Protein AF-A0AAX2CBF5-F1 (afdb_monomer_lite)

Radius of gyration: 17.09 Å; chains: 1; bounding box: 37×24×48 Å

Foldseek 3Di:
DVLVVVLVVLLVVLVVCLVCVVPDDDDPPDDPVCVVVSNVVSSLVSVLVNQLSVLLSVLVVQQVVCVVVVPPDRCPPVSVVVSVVSSVVSVVPD

pLDDT: mean 91.29, std 7.48, range [54.22, 97.19]

Structure (mmCIF, N/CA/C/O backbone):
data_AF-A0AAX2CBF5-F1
#
_entry.id   AF-A0AAX2CBF5-F1
#
loop_
_atom_site.group_PDB
_atom_site.id
_atom_site.type_symbol
_atom_site.label_atom_id
_atom_site.label_alt_id
_atom_site.label_comp_id
_atom_site.label_asym_id
_atom_site.label_entity_id
_atom_site.label_seq_id
_atom_site.pdbx_PDB_ins_code
_atom_site.Cartn_x
_atom_site.Cartn_y
_atom_site.Cartn_z
_atom_site.occupancy
_atom_site.B_iso_or_equiv
_atom_site.auth_seq_id
_atom_site.auth_comp_id
_atom_site.auth_asym_id
_atom_site.auth_atom_id
_atom_site.pdbx_PDB_model_num
ATOM 1 N N . MET A 1 1 ? -2.490 -6.743 -21.302 1.00 71.69 1 MET A N 1
ATOM 2 C CA . MET A 1 1 ? -2.209 -5.793 -20.202 1.00 71.69 1 MET A CA 1
ATOM 3 C C . MET A 1 1 ? -2.538 -6.433 -18.859 1.00 71.69 1 MET A C 1
ATOM 5 O O . MET A 1 1 ? -3.595 -6.183 -18.299 1.00 71.69 1 MET A O 1
ATOM 9 N N . ILE A 1 2 ? -1.657 -7.302 -18.362 1.00 89.75 2 ILE A N 1
ATOM 10 C CA . ILE A 1 2 ? -1.936 -8.081 -17.144 1.00 89.75 2 ILE A CA 1
ATOM 11 C C . ILE A 1 2 ? -1.793 -7.201 -15.893 1.00 89.75 2 ILE A C 1
ATOM 13 O O . ILE A 1 2 ? -2.675 -7.199 -15.041 1.00 89.75 2 ILE A O 1
ATOM 17 N N . LEU A 1 3 ? -0.733 -6.387 -15.826 1.00 89.31 3 LEU A N 1
ATOM 18 C CA . LEU A 1 3 ? -0.437 -5.554 -14.658 1.00 89.31 3 LEU A CA 1
ATOM 19 C C . LEU A 1 3 ? -1.534 -4.509 -14.342 1.00 89.31 3 LEU A C 1
ATOM 21 O O . LEU A 1 3 ? -1.978 -4.481 -13.194 1.00 89.31 3 LEU A O 1
ATOM 25 N N . PRO A 1 4 ? -2.067 -3.727 -15.310 1.00 90.81 4 PRO A N 1
ATOM 26 C CA . PRO A 1 4 ? -3.204 -2.840 -15.043 1.00 90.81 4 PRO A CA 1
ATOM 27 C C . PRO A 1 4 ? -4.466 -3.586 -14.600 1.00 90.81 4 PRO A C 1
ATOM 29 O O . PRO A 1 4 ? -5.196 -3.091 -13.746 1.00 90.81 4 PRO A O 1
ATOM 32 N N . GLY A 1 5 ? -4.709 -4.784 -15.146 1.00 94.88 5 GLY A N 1
ATOM 33 C CA . GLY A 1 5 ? -5.847 -5.623 -14.764 1.00 94.88 5 GLY A CA 1
ATOM 34 C C . GLY A 1 5 ? -5.757 -6.097 -13.313 1.00 94.88 5 GLY A C 1
ATOM 35 O O . GLY A 1 5 ? -6.717 -5.949 -12.559 1.00 94.88 5 GLY A O 1
ATOM 36 N N . ILE A 1 6 ? -4.585 -6.588 -12.894 1.00 94.56 6 ILE A N 1
ATOM 37 C CA . ILE A 1 6 ? -4.315 -6.960 -11.495 1.00 94.56 6 ILE A CA 1
ATOM 38 C C . ILE A 1 6 ? -4.456 -5.740 -10.580 1.00 94.56 6 ILE A C 1
ATOM 40 O O . ILE A 1 6 ? -5.056 -5.844 -9.509 1.00 94.56 6 ILE A O 1
ATOM 44 N N . GLY A 1 7 ? -3.949 -4.581 -11.009 1.00 93.69 7 GLY A N 1
ATOM 45 C CA . GLY A 1 7 ? -4.101 -3.322 -10.286 1.00 93.69 7 GLY A CA 1
ATOM 46 C C . GLY A 1 7 ? -5.572 -2.982 -10.058 1.00 93.69 7 GLY A C 1
ATOM 47 O O . GLY A 1 7 ? -5.998 -2.861 -8.914 1.00 93.69 7 GLY A O 1
ATOM 48 N N . ALA A 1 8 ? -6.373 -2.917 -11.122 1.00 94.31 8 ALA A N 1
ATOM 49 C CA . ALA A 1 8 ? -7.805 -2.629 -11.039 1.00 94.31 8 ALA A CA 1
ATOM 50 C C . ALA A 1 8 ? -8.556 -3.631 -10.147 1.00 94.31 8 ALA A C 1
AT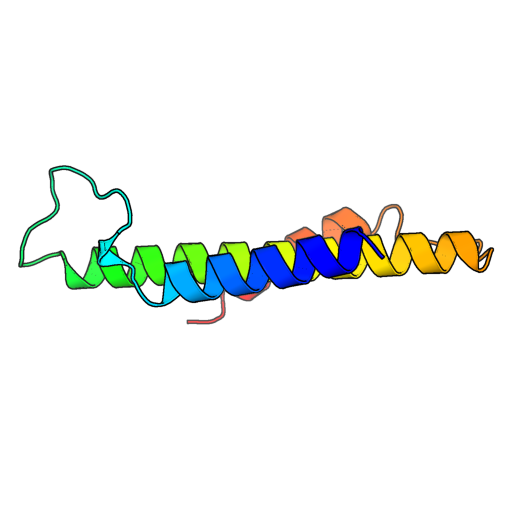OM 52 O O . ALA A 1 8 ? -9.325 -3.222 -9.277 1.00 94.31 8 ALA A O 1
ATOM 53 N N . PHE A 1 9 ? -8.290 -4.930 -10.307 1.00 95.88 9 PHE A N 1
ATOM 54 C CA . PHE A 1 9 ? -8.872 -5.971 -9.460 1.00 95.88 9 PHE A CA 1
ATOM 55 C C . PHE A 1 9 ?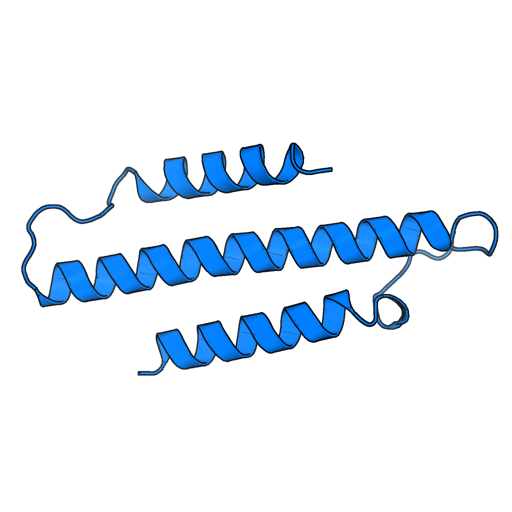 -8.531 -5.762 -7.979 1.00 95.88 9 PHE A C 1
ATOM 57 O O . PHE A 1 9 ? -9.421 -5.771 -7.130 1.00 95.88 9 PHE A O 1
ATOM 64 N N . THR A 1 10 ? -7.258 -5.507 -7.671 1.00 95.81 10 THR A N 1
ATOM 65 C CA . THR A 1 10 ? -6.788 -5.263 -6.299 1.00 95.81 10 THR A CA 1
ATOM 66 C C . THR A 1 10 ? -7.495 -4.058 -5.677 1.00 95.81 10 THR A C 1
ATOM 68 O O . THR A 1 10 ? -7.897 -4.109 -4.516 1.00 95.81 10 THR A O 1
ATOM 71 N N . LEU A 1 11 ? -7.707 -2.987 -6.450 1.00 95.50 11 LEU A N 1
ATOM 72 C CA . LEU A 1 11 ? -8.423 -1.798 -5.982 1.00 95.50 11 LEU A CA 1
ATOM 73 C C . LEU A 1 11 ? -9.883 -2.081 -5.669 1.00 95.50 11 LEU A C 1
ATOM 75 O O . LEU A 1 11 ? -10.365 -1.660 -4.621 1.00 95.50 11 LEU A O 1
ATOM 79 N N . LEU A 1 12 ? -10.578 -2.799 -6.552 1.00 96.81 12 LEU A N 1
ATOM 80 C CA . LEU A 1 12 ? -11.976 -3.171 -6.342 1.00 96.81 12 LEU A CA 1
ATOM 81 C C . LEU A 1 12 ? -12.130 -4.085 -5.124 1.00 96.81 12 LEU A C 1
ATOM 83 O O . LEU A 1 12 ? -13.025 -3.872 -4.303 1.00 96.81 12 LEU A O 1
ATOM 87 N N . LEU A 1 13 ? -11.225 -5.053 -4.963 1.00 96.50 13 LEU A N 1
ATOM 88 C CA . LEU A 1 13 ? -11.196 -5.938 -3.804 1.00 96.50 13 LEU A CA 1
ATOM 89 C C . LEU A 1 13 ? -11.003 -5.143 -2.507 1.00 96.50 13 LEU A C 1
ATOM 91 O O . LEU A 1 13 ? -11.802 -5.268 -1.582 1.00 96.50 13 LEU A O 1
ATOM 95 N N . MET A 1 14 ? -9.988 -4.277 -2.445 1.00 96.25 14 MET A N 1
ATOM 96 C CA . MET A 1 14 ? -9.717 -3.466 -1.253 1.00 96.25 14 MET A CA 1
ATOM 97 C C . MET A 1 14 ? -10.833 -2.461 -0.963 1.00 96.25 14 MET A C 1
ATOM 99 O O . MET A 1 14 ? -11.184 -2.265 0.195 1.00 96.25 14 MET A O 1
ATOM 103 N N . GLN A 1 15 ? -11.434 -1.860 -1.992 1.00 96.44 15 GLN A N 1
ATOM 104 C CA . GLN A 1 15 ? -12.593 -0.979 -1.837 1.00 96.44 15 GLN A CA 1
ATOM 105 C C . GLN A 1 15 ? -13.792 -1.725 -1.239 1.00 96.44 15 GLN A C 1
ATOM 107 O O . GLN A 1 15 ? -14.519 -1.169 -0.415 1.00 96.44 15 GLN A O 1
ATOM 112 N N . THR A 1 16 ? -13.989 -2.980 -1.641 1.00 97.19 16 THR A N 1
ATOM 113 C CA . THR A 1 16 ? -15.044 -3.843 -1.103 1.00 97.19 16 THR A CA 1
ATOM 114 C C . THR A 1 16 ? -14.770 -4.169 0.365 1.00 97.19 16 THR A C 1
ATOM 116 O O . THR A 1 16 ? -15.630 -3.924 1.205 1.00 97.19 16 THR A O 1
ATOM 119 N N . LEU A 1 17 ? -13.554 -4.612 0.702 1.00 96.56 17 LEU A N 1
ATOM 120 C CA . LEU A 1 17 ? -13.149 -4.896 2.087 1.00 96.56 17 LEU A CA 1
ATOM 121 C C . LEU A 1 17 ? -13.252 -3.659 2.997 1.00 96.56 17 LEU A C 1
ATOM 123 O O . LEU A 1 17 ? -13.733 -3.737 4.120 1.00 96.56 17 LEU A O 1
ATOM 127 N N . GLU A 1 18 ? -12.885 -2.475 2.505 1.00 96.25 18 GLU A N 1
ATOM 128 C CA . GLU A 1 18 ? -13.029 -1.227 3.265 1.00 96.25 18 GLU A CA 1
ATOM 129 C C . GLU A 1 18 ? -14.494 -0.881 3.581 1.00 96.25 18 GLU A C 1
ATOM 131 O O . GLU A 1 18 ? -14.780 -0.229 4.592 1.00 96.25 18 GLU A O 1
ATOM 136 N N . LYS A 1 19 ? -15.428 -1.273 2.708 1.00 96.31 19 LYS A N 1
ATOM 137 C CA . LYS A 1 19 ? -16.860 -1.014 2.884 1.00 96.31 19 LYS A CA 1
ATOM 138 C C . LYS A 1 19 ? -17.504 -1.967 3.893 1.00 96.31 19 LYS A C 1
ATOM 140 O O . LYS A 1 19 ? -18.447 -1.545 4.555 1.00 96.31 19 LYS A O 1
ATOM 145 N N . PHE A 1 20 ? -16.973 -3.182 4.025 1.00 96.75 20 PHE A N 1
ATOM 146 C CA . PHE A 1 20 ? -17.501 -4.247 4.881 1.00 96.75 20 PHE A CA 1
ATOM 147 C C . PHE A 1 20 ? -16.493 -4.635 5.982 1.00 96.75 20 PHE A C 1
ATOM 149 O O . PHE A 1 20 ? -15.972 -5.748 5.981 1.00 96.75 20 PHE A O 1
ATOM 156 N N . PRO A 1 21 ? -16.154 -3.733 6.924 1.00 95.50 21 PRO A N 1
ATOM 157 C CA . PRO A 1 21 ? -15.172 -4.027 7.969 1.00 95.50 21 PRO A CA 1
ATOM 158 C C . PRO A 1 21 ? -15.545 -5.216 8.861 1.00 95.50 21 PRO A C 1
ATOM 160 O O . PRO A 1 21 ? -14.659 -5.853 9.416 1.00 95.50 21 PRO A O 1
ATOM 163 N N . GLU A 1 22 ? -16.827 -5.543 8.990 1.00 94.56 22 GLU A N 1
ATOM 164 C CA . GLU A 1 22 ? -17.341 -6.652 9.792 1.00 94.56 22 GLU A CA 1
ATOM 165 C C . GLU A 1 22 ? -16.797 -8.027 9.381 1.00 94.56 22 GLU A C 1
ATOM 167 O O . GLU A 1 22 ? -16.749 -8.920 10.224 1.00 94.56 22 GLU A O 1
ATOM 172 N N . VAL A 1 23 ? -16.340 -8.199 8.132 1.00 95.50 23 VAL A N 1
ATOM 173 C CA . VAL A 1 23 ? -15.732 -9.463 7.673 1.00 95.50 23 VAL A CA 1
ATOM 174 C C . VAL A 1 23 ? -14.252 -9.588 8.043 1.00 95.50 23 VAL A C 1
ATOM 176 O O . VAL A 1 23 ? -13.623 -10.611 7.771 1.00 95.50 23 VAL A O 1
ATOM 179 N N . HIS A 1 24 ? -13.656 -8.548 8.627 1.00 95.50 24 HIS A N 1
ATOM 180 C CA . HIS A 1 24 ? -12.258 -8.571 9.030 1.00 95.50 24 HIS A CA 1
ATOM 181 C C . HIS A 1 24 ? -12.051 -9.382 10.308 1.00 95.50 24 HIS A C 1
ATOM 183 O O . HIS A 1 24 ? -12.929 -9.508 11.159 1.00 95.50 24 HIS A O 1
ATOM 189 N N . ASN A 1 25 ? -10.836 -9.901 10.470 1.00 95.75 25 ASN A N 1
ATOM 190 C CA . ASN A 1 25 ? -10.473 -10.617 11.681 1.00 95.75 25 ASN A CA 1
ATOM 191 C C . ASN A 1 25 ? -10.225 -9.629 12.834 1.00 95.75 25 ASN A C 1
ATOM 193 O O . ASN A 1 25 ? -9.347 -8.765 12.741 1.00 95.75 25 ASN A O 1
ATOM 197 N N . TYR A 1 26 ? -10.981 -9.770 13.922 1.00 96.25 26 TYR A N 1
ATOM 198 C CA . TYR A 1 26 ? -10.889 -8.924 15.112 1.00 96.25 26 TYR A CA 1
ATOM 199 C C . TYR A 1 26 ? -10.387 -9.712 16.327 1.00 96.25 26 TYR A C 1
ATOM 201 O O . TYR A 1 26 ? -10.624 -10.914 16.435 1.00 96.25 26 TYR A O 1
ATOM 209 N N . PRO A 1 27 ? -9.690 -9.057 17.273 1.00 95.69 27 PRO A N 1
ATOM 210 C CA . PRO A 1 27 ? -9.210 -9.726 18.475 1.00 95.69 27 PRO A CA 1
ATOM 211 C C . PRO A 1 27 ? -10.365 -10.079 19.424 1.00 95.69 27 PRO A C 1
ATOM 213 O O . PRO A 1 27 ? -11.365 -9.369 19.474 1.00 95.69 27 PRO A O 1
ATOM 216 N N . GLN A 1 28 ? -10.168 -11.089 20.279 1.00 95.94 28 GLN A N 1
ATOM 217 C CA . 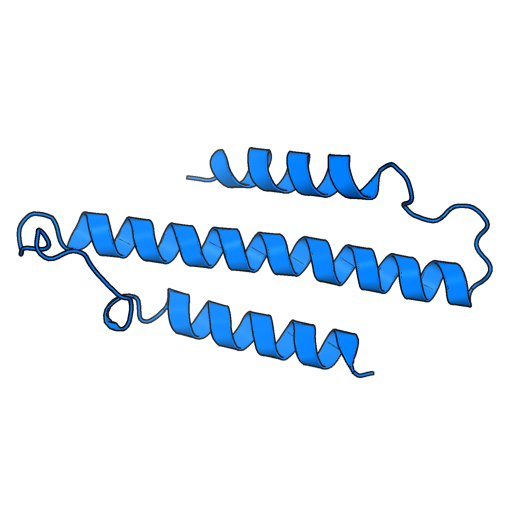GLN A 1 28 ? -11.166 -11.540 21.269 1.00 95.94 28 GLN A CA 1
ATOM 218 C C . GLN A 1 28 ? -11.641 -10.447 22.246 1.00 95.94 28 GLN A C 1
ATOM 220 O O . GLN A 1 28 ? -12.710 -10.563 22.828 1.00 95.94 28 GLN A O 1
ATOM 225 N N . ARG A 1 29 ? -10.869 -9.364 22.416 1.00 96.00 29 ARG A N 1
ATOM 226 C CA . ARG A 1 29 ? -11.232 -8.199 23.248 1.00 96.00 29 ARG A CA 1
ATOM 227 C C . ARG A 1 29 ? -12.262 -7.253 22.610 1.00 96.00 29 ARG A C 1
ATOM 229 O O . ARG A 1 29 ? -12.558 -6.208 23.195 1.00 96.00 29 ARG A O 1
ATOM 236 N N . LEU A 1 30 ? -12.719 -7.541 21.390 1.00 96.50 30 LEU A N 1
ATOM 237 C CA . LEU A 1 30 ? -13.784 -6.787 20.736 1.00 96.50 30 LEU A CA 1
ATOM 238 C C . LEU A 1 30 ? -15.071 -6.919 21.557 1.00 96.50 30 LEU A C 1
ATOM 240 O O . LEU A 1 30 ? -15.495 -8.022 21.886 1.00 96.50 30 LEU A O 1
ATOM 244 N N . ASN A 1 31 ? -15.693 -5.793 21.871 1.00 96.44 31 ASN A N 1
ATOM 245 C CA . ASN A 1 31 ? -16.994 -5.735 22.522 1.00 96.44 31 ASN A CA 1
ATOM 246 C C . ASN A 1 31 ? -17.758 -4.493 22.046 1.00 96.44 31 ASN A C 1
ATOM 248 O O . ASN A 1 31 ? -17.235 -3.671 21.290 1.00 96.44 31 ASN A O 1
ATOM 252 N N . GLU A 1 32 ? -18.996 -4.333 22.499 1.00 96.00 32 GLU A N 1
ATOM 253 C CA . GLU A 1 32 ? -19.876 -3.250 22.050 1.00 96.00 32 GLU A CA 1
ATOM 254 C C . GLU A 1 32 ? -19.304 -1.849 22.315 1.00 96.00 32 GLU A C 1
ATOM 256 O O . GLU A 1 32 ? -19.460 -0.951 21.485 1.00 96.00 32 GLU A O 1
ATOM 261 N N . SER A 1 33 ? -18.574 -1.656 23.420 1.00 97.00 33 SER A N 1
ATOM 262 C CA . SER A 1 33 ? -18.038 -0.338 23.786 1.00 97.00 33 SER A CA 1
ATOM 263 C C . SER A 1 33 ? -16.852 0.096 22.918 1.00 97.00 33 SER A C 1
ATOM 265 O O . SER A 1 33 ? -16.612 1.295 22.763 1.00 97.00 33 SER A O 1
ATOM 267 N N . ASN A 1 34 ? -16.127 -0.850 22.305 1.00 96.94 34 ASN A N 1
ATOM 268 C CA . ASN A 1 34 ? -14.954 -0.568 21.471 1.00 96.94 34 ASN A CA 1
ATOM 269 C C . ASN A 1 34 ? -15.122 -0.928 19.981 1.00 96.94 34 ASN A C 1
ATOM 271 O O . ASN A 1 34 ? -14.273 -0.541 19.169 1.00 96.94 34 ASN A O 1
ATOM 275 N N . ALA A 1 35 ? -16.223 -1.579 19.588 1.00 96.50 35 ALA A N 1
ATOM 276 C CA . ALA A 1 35 ? -16.469 -2.047 18.221 1.00 96.50 35 ALA A CA 1
ATOM 277 C C . ALA A 1 35 ? -16.312 -0.943 17.169 1.00 96.50 35 ALA A C 1
ATOM 279 O O . ALA A 1 35 ? -15.606 -1.113 16.173 1.00 96.50 35 ALA A O 1
ATOM 280 N N . LYS A 1 36 ? -16.871 0.243 17.437 1.00 96.44 36 LYS A N 1
ATOM 281 C CA . LYS A 1 36 ? -16.747 1.408 16.550 1.00 96.44 36 LYS A CA 1
ATOM 282 C C . LYS A 1 36 ? -15.286 1.779 16.281 1.00 96.44 36 LYS A C 1
ATOM 284 O O . LYS A 1 36 ? -14.929 2.074 15.143 1.00 96.44 36 LYS A O 1
ATOM 289 N N . GLN A 1 37 ? -14.437 1.769 17.308 1.00 96.06 37 GLN A N 1
ATOM 290 C CA . GLN A 1 37 ? -13.022 2.125 17.162 1.00 96.06 37 GLN A CA 1
ATOM 291 C C . GLN A 1 37 ? -12.263 1.062 16.363 1.00 96.06 37 GLN A C 1
ATOM 293 O O . GLN A 1 37 ? -11.476 1.406 15.482 1.00 96.06 37 GLN A O 1
ATOM 298 N N . PHE A 1 38 ? -12.542 -0.221 16.608 1.00 96.88 38 PHE A N 1
ATOM 299 C CA . PHE A 1 38 ? -11.963 -1.319 15.835 1.00 96.88 38 PHE A CA 1
ATOM 300 C C . PHE A 1 38 ? -12.362 -1.264 14.360 1.00 96.88 38 PHE A C 1
ATOM 302 O O . PHE A 1 38 ? -11.500 -1.409 13.492 1.00 96.88 38 PHE A O 1
ATOM 309 N N . TYR A 1 39 ? -13.631 -0.998 14.057 1.00 97.00 39 TYR A N 1
ATOM 310 C CA . TYR A 1 39 ? -14.115 -0.908 12.679 1.00 97.00 39 TYR A CA 1
ATOM 311 C C . TYR A 1 39 ? -13.495 0.289 11.963 1.00 97.00 39 TYR A C 1
ATOM 313 O O . TYR A 1 39 ? -12.973 0.139 10.860 1.00 97.00 39 TYR A O 1
ATOM 321 N N . LEU A 1 40 ? -13.448 1.456 12.611 1.00 96.00 40 LEU A N 1
ATOM 322 C CA . LEU A 1 40 ? -12.785 2.639 12.058 1.00 96.00 40 LEU A CA 1
ATOM 323 C C . LEU A 1 40 ? -11.298 2.394 11.785 1.00 96.00 40 LEU A C 1
ATOM 325 O O . LEU A 1 40 ? -10.826 2.715 10.695 1.00 96.00 40 LEU A O 1
ATOM 329 N N . ASN A 1 41 ? -10.567 1.796 12.728 1.00 95.19 41 ASN A N 1
ATOM 330 C CA . ASN A 1 41 ? -9.152 1.479 12.533 1.00 95.19 41 ASN A CA 1
ATOM 331 C C . ASN A 1 41 ? -8.945 0.483 11.393 1.00 95.19 41 ASN A C 1
ATOM 333 O O . ASN A 1 41 ? -8.036 0.655 10.584 1.00 95.19 41 ASN A O 1
ATOM 337 N N . SER A 1 42 ? -9.810 -0.522 11.296 1.00 96.19 42 SER A N 1
ATOM 338 C CA . SER A 1 42 ? -9.732 -1.532 10.249 1.00 96.19 42 SER A CA 1
ATOM 339 C C . SER A 1 42 ? -9.980 -0.938 8.858 1.00 96.19 42 SER A C 1
ATOM 341 O O . SER A 1 42 ? -9.174 -1.129 7.948 1.00 96.19 42 SER A O 1
ATOM 343 N N . ARG A 1 43 ? -11.010 -0.093 8.709 1.00 96.12 43 ARG A N 1
ATOM 344 C CA . ARG A 1 43 ? -11.261 0.656 7.465 1.00 96.12 43 ARG A CA 1
ATOM 345 C C . ARG A 1 43 ? -10.089 1.561 7.097 1.00 96.12 43 ARG A C 1
ATOM 347 O O . ARG A 1 43 ? -9.656 1.569 5.948 1.00 96.12 43 ARG A O 1
ATOM 354 N N . LYS A 1 44 ? -9.526 2.286 8.072 1.00 94.19 44 LYS A N 1
ATOM 355 C CA . LYS A 1 44 ? -8.343 3.135 7.857 1.00 94.19 44 LYS A CA 1
ATOM 356 C C . LYS A 1 44 ? -7.135 2.326 7.387 1.00 94.19 44 LYS A C 1
ATOM 358 O O . LYS A 1 44 ? -6.438 2.775 6.481 1.00 94.19 44 LYS A O 1
ATOM 363 N N . MET A 1 45 ? -6.911 1.142 7.955 1.00 93.94 45 MET A N 1
ATOM 364 C CA . MET A 1 45 ? -5.829 0.245 7.551 1.00 93.94 45 MET A CA 1
ATOM 365 C C . MET A 1 45 ? -5.996 -0.230 6.102 1.00 93.94 45 MET A C 1
ATOM 367 O O . MET A 1 45 ? -5.049 -0.126 5.324 1.00 93.94 45 MET A O 1
ATOM 371 N N . ILE A 1 46 ? -7.194 -0.683 5.710 1.00 95.94 46 ILE A N 1
ATOM 372 C CA . ILE A 1 46 ? -7.464 -1.094 4.322 1.00 95.94 46 ILE A CA 1
ATOM 373 C C . ILE A 1 46 ? -7.319 0.086 3.358 1.00 95.94 46 ILE A C 1
ATOM 375 O O . ILE A 1 46 ? -6.690 -0.062 2.314 1.00 95.94 46 ILE A O 1
ATOM 379 N N . ASN A 1 47 ? -7.814 1.274 3.714 1.00 94.50 47 ASN A N 1
ATOM 380 C CA . ASN A 1 47 ? -7.647 2.466 2.884 1.00 94.50 47 ASN A CA 1
ATOM 381 C C . ASN A 1 47 ? -6.164 2.843 2.698 1.00 94.50 47 ASN A C 1
ATOM 383 O O . ASN A 1 47 ? -5.746 3.185 1.592 1.00 94.50 47 ASN A O 1
ATOM 387 N N . GLN A 1 48 ? -5.347 2.760 3.753 1.00 93.06 48 GLN A N 1
ATOM 388 C CA . GLN A 1 48 ? -3.901 2.980 3.647 1.00 93.06 48 GLN A CA 1
ATOM 389 C C . GLN A 1 48 ? -3.251 1.951 2.717 1.00 93.06 48 GLN A C 1
ATOM 391 O O . GLN A 1 48 ? -2.528 2.326 1.796 1.00 93.06 48 GLN A O 1
ATOM 396 N N . LEU A 1 49 ? -3.565 0.665 2.894 1.00 93.50 49 LEU A N 1
ATOM 397 C CA . LEU A 1 49 ? -3.039 -0.401 2.043 1.00 93.50 49 LEU A CA 1
ATOM 398 C C . LEU A 1 49 ? -3.430 -0.202 0.570 1.00 93.50 49 LEU A C 1
ATOM 400 O O . LEU A 1 49 ? -2.567 -0.248 -0.304 1.00 93.50 49 LEU A O 1
ATOM 404 N N . LYS A 1 50 ? -4.700 0.127 0.308 1.00 94.25 50 LYS A N 1
ATOM 405 C CA . LYS A 1 50 ? -5.228 0.459 -1.023 1.00 94.25 50 LYS A CA 1
ATOM 406 C C . LYS A 1 50 ? -4.433 1.571 -1.689 1.00 94.25 50 LYS A C 1
ATOM 408 O O . LYS A 1 50 ? -4.009 1.433 -2.834 1.00 94.25 50 LYS A O 1
ATOM 413 N N . ASN A 1 51 ? -4.181 2.656 -0.964 1.00 92.75 51 ASN A N 1
ATOM 414 C CA . ASN A 1 51 ? -3.439 3.789 -1.500 1.00 92.75 51 ASN A CA 1
ATOM 415 C C . ASN A 1 51 ? -1.945 3.476 -1.705 1.00 92.75 51 ASN A C 1
ATOM 417 O O . ASN A 1 51 ? -1.342 3.981 -2.650 1.00 92.75 51 ASN A O 1
ATOM 421 N N . VAL A 1 52 ? -1.330 2.636 -0.865 1.00 92.62 52 VAL A N 1
ATOM 422 C CA . VAL A 1 52 ? 0.043 2.148 -1.100 1.00 92.62 52 VAL A CA 1
ATOM 423 C C . VAL A 1 52 ? 0.103 1.304 -2.373 1.00 92.62 52 VAL A C 1
ATOM 425 O O . VAL A 1 52 ? 0.962 1.549 -3.218 1.00 92.62 52 VAL A O 1
ATOM 428 N N . CYS A 1 53 ? -0.833 0.372 -2.559 1.00 93.69 53 CYS A N 1
ATOM 429 C CA . CYS A 1 53 ? -0.916 -0.434 -3.775 1.00 93.69 53 CYS A CA 1
ATOM 430 C C . CYS A 1 53 ? -1.131 0.427 -5.026 1.00 93.69 53 CYS A C 1
ATOM 432 O O . CYS A 1 53 ? -0.470 0.182 -6.031 1.00 93.69 53 CYS A O 1
ATOM 434 N N . LEU A 1 54 ? -1.976 1.466 -4.959 1.00 92.12 54 LEU A N 1
ATOM 435 C CA . LEU A 1 54 ? -2.148 2.440 -6.048 1.00 92.12 54 LEU A CA 1
ATOM 436 C C . LEU A 1 54 ? -0.821 3.061 -6.477 1.00 92.12 54 LEU A C 1
ATOM 438 O O . LEU A 1 54 ? -0.485 3.040 -7.659 1.00 92.12 54 LEU A O 1
ATOM 442 N N . VAL A 1 55 ? -0.068 3.605 -5.517 1.00 91.56 55 VAL A N 1
ATOM 443 C CA . VAL A 1 55 ? 1.210 4.268 -5.796 1.00 91.56 55 VAL A CA 1
ATOM 444 C C . VAL A 1 55 ? 2.206 3.271 -6.378 1.00 91.56 55 VAL A C 1
ATOM 446 O O . VAL A 1 55 ? 2.813 3.552 -7.405 1.00 91.56 55 VAL A O 1
ATOM 449 N N . VAL A 1 56 ? 2.343 2.087 -5.778 1.00 92.94 56 VAL A N 1
ATOM 450 C CA . VAL A 1 56 ? 3.281 1.059 -6.252 1.00 92.94 56 VAL A CA 1
ATOM 451 C C . VAL A 1 56 ? 2.942 0.611 -7.673 1.00 92.94 56 VAL A C 1
ATOM 453 O O . VAL A 1 56 ? 3.822 0.620 -8.533 1.00 92.94 56 VAL A O 1
ATOM 456 N N . PHE A 1 57 ? 1.680 0.274 -7.958 1.00 93.25 57 PHE A N 1
ATOM 457 C CA . PHE A 1 57 ? 1.281 -0.140 -9.302 1.00 93.25 57 PHE A CA 1
ATOM 458 C C . PHE A 1 57 ? 1.457 0.979 -10.328 1.00 93.25 57 PHE A C 1
ATOM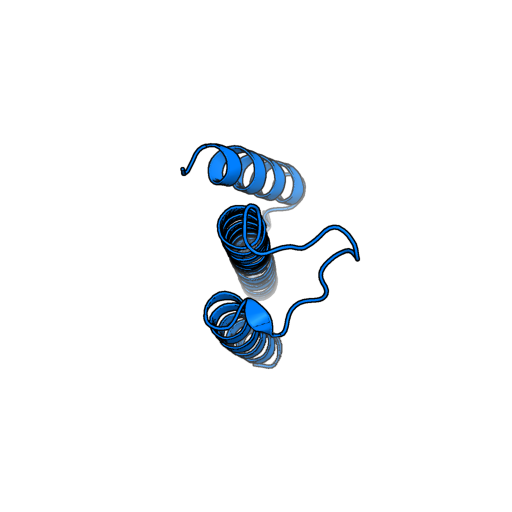 460 O O . PHE A 1 57 ? 1.944 0.707 -11.423 1.00 93.25 57 PHE A O 1
ATOM 467 N N . ALA A 1 58 ? 1.135 2.228 -9.981 1.00 91.12 58 ALA A N 1
ATOM 468 C CA . ALA A 1 58 ? 1.352 3.370 -10.865 1.00 91.12 58 ALA A CA 1
ATOM 469 C C . ALA A 1 58 ? 2.840 3.556 -11.205 1.00 91.12 58 ALA A C 1
ATOM 471 O O . ALA A 1 58 ? 3.184 3.721 -12.375 1.00 91.12 58 ALA A O 1
ATOM 472 N N . LEU A 1 59 ? 3.728 3.474 -10.207 1.00 92.31 59 LEU A N 1
ATOM 473 C CA . LEU A 1 59 ? 5.172 3.618 -10.407 1.00 92.31 59 LEU A CA 1
ATOM 474 C C . LEU A 1 59 ? 5.747 2.475 -11.249 1.00 92.31 59 LEU A C 1
ATOM 476 O O . LEU A 1 59 ? 6.508 2.735 -12.175 1.00 92.31 59 LEU A O 1
ATOM 480 N N . ILE A 1 60 ? 5.362 1.222 -10.980 1.00 92.38 60 ILE A N 1
ATOM 481 C CA . ILE A 1 60 ? 5.819 0.069 -11.776 1.00 92.38 60 ILE A CA 1
ATOM 482 C C . ILE A 1 60 ? 5.310 0.183 -13.215 1.00 92.38 60 ILE A C 1
ATOM 484 O O . ILE A 1 60 ? 6.049 -0.104 -14.158 1.00 92.38 60 ILE A O 1
ATOM 488 N N . GLN A 1 61 ? 4.065 0.622 -13.408 1.00 91.69 61 GLN A N 1
ATOM 489 C CA . GLN A 1 61 ? 3.500 0.782 -14.742 1.00 91.69 61 GLN A CA 1
ATOM 490 C C . GLN A 1 61 ? 4.221 1.880 -15.529 1.00 91.69 61 GLN A C 1
ATOM 492 O O . GLN A 1 61 ? 4.555 1.669 -16.695 1.00 91.69 61 GLN A O 1
ATOM 497 N N . PHE A 1 62 ? 4.500 3.016 -14.885 1.00 91.38 62 PHE A N 1
ATOM 498 C CA . PHE A 1 62 ? 5.290 4.097 -15.465 1.00 91.38 62 PHE A CA 1
ATOM 499 C C . PHE A 1 62 ? 6.708 3.641 -15.813 1.00 91.38 62 PHE A C 1
ATOM 501 O O . PHE A 1 62 ? 7.175 3.915 -16.915 1.00 91.38 62 PHE A O 1
ATOM 508 N N . GLU A 1 63 ? 7.375 2.912 -14.917 1.00 91.00 63 GLU A N 1
ATOM 509 C CA . GLU A 1 63 ? 8.722 2.388 -15.156 1.00 91.00 63 GLU A CA 1
ATOM 510 C C . GLU A 1 63 ? 8.733 1.429 -16.349 1.00 91.00 63 GLU A C 1
ATOM 512 O O . GLU A 1 63 ? 9.555 1.561 -17.252 1.00 91.00 63 GLU A O 1
ATOM 517 N N . THR A 1 64 ? 7.757 0.520 -16.406 1.00 90.88 64 THR A N 1
ATOM 518 C CA . THR A 1 64 ? 7.607 -0.435 -17.512 1.00 90.88 64 THR A CA 1
ATOM 519 C C . THR A 1 64 ? 7.442 0.287 -18.852 1.00 90.88 64 THR A C 1
ATOM 521 O O . THR A 1 64 ? 8.086 -0.076 -19.834 1.00 90.88 64 THR A O 1
ATOM 524 N N . ILE A 1 65 ? 6.604 1.330 -18.897 1.00 91.12 65 ILE A N 1
ATOM 525 C CA . ILE A 1 65 ? 6.393 2.144 -20.103 1.00 91.12 65 ILE A CA 1
ATOM 526 C C . ILE A 1 65 ? 7.660 2.934 -20.453 1.00 91.12 65 ILE A C 1
ATOM 528 O O . ILE A 1 65 ? 8.053 2.965 -21.613 1.00 91.12 65 ILE A O 1
ATOM 532 N N . SER A 1 66 ? 8.326 3.530 -19.465 1.00 91.88 66 SER A N 1
ATOM 533 C CA . SER A 1 66 ? 9.549 4.319 -19.666 1.00 91.88 66 SER A CA 1
ATOM 534 C C . SER A 1 66 ? 10.676 3.473 -20.260 1.00 91.88 66 SER A C 1
ATOM 536 O O . SER A 1 66 ? 11.327 3.897 -21.214 1.00 91.88 66 SER A O 1
ATOM 538 N N . ILE A 1 67 ? 10.859 2.250 -19.750 1.00 89.88 67 ILE A N 1
ATOM 539 C CA . ILE A 1 67 ? 11.823 1.279 -20.285 1.00 89.88 67 ILE A CA 1
ATOM 540 C C . ILE A 1 67 ? 11.454 0.902 -21.722 1.00 89.88 67 ILE A C 1
ATOM 542 O O . ILE A 1 67 ? 12.321 0.909 -22.594 1.00 89.88 67 ILE A O 1
ATOM 546 N N . ALA A 1 68 ? 10.174 0.625 -21.994 1.00 91.75 68 ALA A N 1
ATOM 547 C CA . ALA A 1 68 ? 9.707 0.286 -23.339 1.00 91.75 68 ALA A CA 1
ATOM 548 C C . ALA A 1 68 ? 9.907 1.432 -24.350 1.00 91.75 68 ALA A C 1
ATOM 550 O O . ALA A 1 68 ? 10.178 1.177 -25.520 1.00 91.75 68 ALA A O 1
ATOM 551 N N . LEU A 1 69 ? 9.820 2.688 -23.900 1.00 93.81 69 LEU A N 1
ATOM 552 C CA . LEU A 1 69 ? 10.096 3.885 -24.701 1.00 93.81 69 LEU A CA 1
ATOM 553 C C . LEU A 1 69 ? 11.598 4.215 -24.816 1.00 93.81 69 LEU A C 1
ATOM 555 O O . LEU A 1 69 ? 11.959 5.194 -25.470 1.00 93.81 69 LE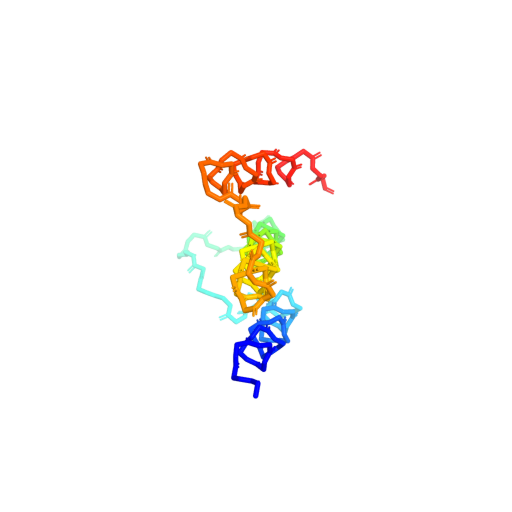U A O 1
ATOM 559 N N . GLY A 1 70 ? 12.482 3.435 -24.184 1.00 92.38 70 GLY A N 1
ATOM 560 C CA . GLY A 1 70 ? 13.932 3.644 -24.223 1.00 92.38 70 GLY A CA 1
ATOM 561 C C . GLY A 1 70 ? 14.415 4.860 -23.426 1.00 92.38 70 GLY A C 1
ATOM 562 O O . GLY A 1 70 ? 15.503 5.381 -23.684 1.00 92.38 70 GLY A O 1
ATOM 563 N N . TRP A 1 71 ? 13.628 5.348 -22.465 1.00 90.75 71 TRP A N 1
ATOM 564 C CA . TRP A 1 71 ? 14.032 6.473 -21.625 1.00 90.75 71 TRP A CA 1
ATOM 565 C C . TRP A 1 71 ? 15.195 6.059 -20.719 1.00 90.75 71 TRP A C 1
ATOM 567 O O . TRP A 1 71 ? 15.094 5.121 -19.934 1.00 90.75 71 TRP A O 1
ATOM 577 N N . LYS A 1 72 ? 16.317 6.785 -20.806 1.00 72.88 72 LYS A N 1
ATOM 578 C CA . LYS A 1 72 ? 17.557 6.455 -20.075 1.00 72.88 72 LYS A CA 1
ATOM 579 C C . LYS A 1 72 ? 17.464 6.644 -18.553 1.00 72.88 72 LYS A C 1
ATOM 581 O O . LYS A 1 72 ? 18.347 6.188 -17.835 1.00 72.88 72 LYS A O 1
ATOM 586 N N . SER A 1 73 ? 16.431 7.333 -18.069 1.00 73.50 73 SER A N 1
ATOM 587 C CA . SER A 1 73 ? 16.231 7.675 -16.660 1.00 73.50 73 SER A CA 1
ATOM 588 C C . SER A 1 73 ? 14.849 7.214 -16.202 1.00 73.50 73 SER A C 1
ATOM 590 O O . SER A 1 73 ? 13.893 7.987 -16.241 1.00 73.50 73 SER A O 1
ATOM 592 N N . GLY A 1 74 ? 14.751 5.961 -15.762 1.00 74.88 74 GLY A N 1
ATOM 593 C CA . GLY A 1 74 ? 13.609 5.494 -14.976 1.00 74.88 74 GLY A CA 1
ATOM 594 C C . GLY A 1 74 ? 13.577 6.119 -13.576 1.00 74.88 74 GLY A C 1
ATOM 595 O O . GLY A 1 74 ? 14.451 6.899 -13.189 1.00 74.88 74 GLY A O 1
ATOM 596 N N . ILE A 1 75 ? 12.576 5.757 -12.781 1.00 83.00 75 ILE A N 1
ATOM 597 C CA . ILE A 1 75 ? 12.398 6.216 -11.398 1.00 83.00 75 ILE A CA 1
ATOM 598 C C . ILE A 1 75 ? 13.565 5.739 -10.515 1.00 83.00 75 ILE A C 1
ATOM 600 O O . ILE A 1 75 ? 13.997 6.455 -9.605 1.00 83.00 75 ILE A O 1
ATOM 604 N N . GLY A 1 76 ? 14.108 4.548 -10.791 1.00 82.56 76 GLY A N 1
ATOM 605 C CA . GLY A 1 76 ? 15.341 4.032 -10.191 1.00 82.56 76 GLY A CA 1
ATOM 606 C C . GLY A 1 76 ? 15.408 4.204 -8.668 1.00 82.5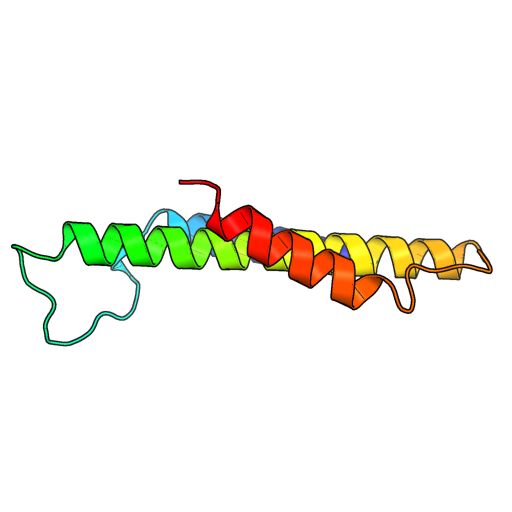6 76 GLY A C 1
ATOM 607 O O . GLY A 1 76 ? 14.551 3.731 -7.923 1.00 82.56 76 GLY A O 1
ATOM 608 N N . LYS A 1 77 ? 16.430 4.923 -8.187 1.00 87.25 77 LYS A N 1
ATOM 609 C CA . LYS A 1 77 ? 16.681 5.142 -6.748 1.00 87.25 77 LYS A CA 1
ATOM 610 C C . LYS A 1 77 ? 15.583 5.949 -6.041 1.00 87.25 77 LYS A C 1
ATOM 612 O O . LYS A 1 77 ? 15.478 5.863 -4.820 1.00 87.25 77 LYS A O 1
ATOM 617 N N . LEU A 1 78 ? 14.768 6.716 -6.772 1.00 89.75 78 LEU A N 1
ATOM 618 C CA . LEU A 1 78 ? 13.673 7.511 -6.200 1.00 89.75 78 LEU A CA 1
ATOM 619 C C . LEU A 1 78 ? 12.420 6.683 -5.899 1.00 89.75 78 LEU A C 1
ATOM 621 O O . LEU A 1 78 ? 11.538 7.168 -5.192 1.00 89.75 78 LEU A O 1
ATOM 625 N N . PHE A 1 79 ? 12.356 5.429 -6.354 1.00 88.00 79 PHE A N 1
ATOM 626 C CA . PHE A 1 79 ? 11.196 4.561 -6.154 1.00 88.00 79 PHE A CA 1
ATOM 627 C C . PHE A 1 79 ? 10.849 4.402 -4.665 1.00 88.00 79 PHE A C 1
ATOM 629 O O . PHE A 1 79 ? 9.720 4.662 -4.246 1.00 88.00 79 PHE A O 1
ATOM 636 N N . LEU A 1 80 ? 11.846 4.056 -3.843 1.00 90.25 80 LEU A N 1
ATOM 637 C CA . LEU A 1 80 ? 11.678 3.894 -2.397 1.00 90.25 80 LEU A CA 1
ATOM 638 C C . LEU A 1 80 ? 11.327 5.214 -1.681 1.00 90.25 80 LEU A C 1
ATOM 640 O O . LEU A 1 80 ? 10.336 5.227 -0.946 1.00 90.25 80 LEU A O 1
ATOM 644 N N . PRO A 1 81 ? 12.051 6.335 -1.896 1.00 92.62 81 PRO A N 1
ATOM 645 C CA . PRO A 1 81 ? 11.668 7.633 -1.346 1.00 92.62 81 PRO A CA 1
ATOM 646 C C . PRO A 1 81 ? 10.222 8.041 -1.647 1.00 92.62 81 PRO A C 1
ATOM 648 O O . PRO A 1 81 ? 9.526 8.498 -0.741 1.00 92.62 81 PRO A O 1
ATOM 651 N N . ILE A 1 82 ? 9.737 7.846 -2.879 1.00 91.19 82 ILE A N 1
ATOM 652 C CA . ILE A 1 82 ? 8.363 8.208 -3.265 1.00 91.19 82 ILE A CA 1
ATOM 653 C C . ILE A 1 82 ? 7.339 7.391 -2.467 1.00 91.19 82 ILE A C 1
ATOM 655 O O . ILE A 1 82 ? 6.387 7.963 -1.931 1.00 91.19 82 ILE A O 1
ATOM 659 N N . ILE A 1 83 ? 7.552 6.078 -2.326 1.00 91.00 83 ILE A N 1
ATOM 660 C CA . ILE A 1 83 ? 6.672 5.206 -1.532 1.00 91.00 83 ILE A CA 1
ATOM 661 C C . ILE A 1 83 ? 6.666 5.636 -0.062 1.00 91.00 83 ILE A C 1
ATOM 663 O O . ILE A 1 83 ? 5.598 5.791 0.532 1.00 91.00 83 ILE A O 1
ATOM 667 N N . ILE A 1 84 ? 7.841 5.881 0.522 1.00 91.88 84 ILE A N 1
ATOM 668 C CA . ILE A 1 84 ? 7.977 6.287 1.927 1.00 91.88 84 ILE A CA 1
ATOM 669 C C . ILE A 1 84 ? 7.267 7.622 2.177 1.00 91.88 84 ILE A C 1
ATOM 671 O O . ILE A 1 84 ? 6.492 7.740 3.128 1.00 91.88 84 ILE A O 1
ATOM 675 N N . ILE A 1 85 ? 7.467 8.615 1.306 1.00 91.69 85 ILE A N 1
ATOM 676 C CA . ILE A 1 85 ? 6.784 9.912 1.394 1.00 91.69 85 ILE A CA 1
ATOM 677 C C . ILE A 1 85 ? 5.268 9.727 1.275 1.00 91.69 85 ILE A C 1
ATOM 679 O O . ILE A 1 85 ? 4.520 10.334 2.044 1.00 91.69 85 ILE A O 1
ATOM 683 N N . GLY A 1 86 ? 4.810 8.871 0.359 1.00 88.25 86 GLY A N 1
ATOM 684 C CA . GLY A 1 86 ? 3.398 8.524 0.202 1.00 88.25 86 GLY A CA 1
ATOM 685 C C . GLY A 1 86 ? 2.791 7.954 1.487 1.00 88.25 86 GLY A C 1
ATOM 686 O O . GLY A 1 86 ? 1.761 8.446 1.950 1.00 88.25 86 GLY A O 1
ATOM 687 N N . ILE A 1 87 ? 3.466 6.990 2.120 1.00 89.06 87 ILE A N 1
ATOM 688 C CA . ILE A 1 87 ? 3.040 6.382 3.391 1.00 89.06 87 ILE A CA 1
ATOM 689 C C . ILE A 1 87 ? 2.996 7.427 4.513 1.00 89.06 87 ILE A C 1
ATOM 691 O O . ILE A 1 87 ? 2.008 7.523 5.244 1.00 89.06 87 ILE A O 1
ATOM 695 N N . ILE A 1 88 ? 4.044 8.245 4.651 1.00 90.12 88 ILE A N 1
ATOM 696 C CA . ILE A 1 88 ? 4.112 9.288 5.686 1.00 90.12 88 ILE A CA 1
ATOM 697 C C . ILE A 1 88 ? 2.994 10.318 5.489 1.00 90.12 88 ILE A C 1
ATOM 699 O O . ILE A 1 88 ? 2.392 10.767 6.466 1.00 90.12 88 ILE A O 1
ATOM 703 N N . ARG A 1 89 ? 2.686 10.688 4.242 1.00 86.69 89 ARG A N 1
ATOM 704 C CA . ARG A 1 89 ? 1.602 11.625 3.929 1.00 86.69 89 ARG A CA 1
ATOM 705 C C . ARG A 1 89 ? 0.229 11.044 4.228 1.00 86.69 89 ARG A C 1
ATOM 707 O O . ARG A 1 89 ? -0.578 11.745 4.829 1.00 86.69 89 ARG A O 1
ATOM 714 N N . GLN A 1 90 ? -0.021 9.777 3.907 1.00 83.44 90 GLN A N 1
ATOM 715 C CA . GLN A 1 90 ? -1.292 9.125 4.236 1.00 83.44 90 GLN A CA 1
ATOM 716 C C . GLN A 1 90 ? -1.582 9.112 5.738 1.00 83.44 90 GLN A C 1
ATOM 718 O O . GLN A 1 90 ? -2.728 9.294 6.131 1.00 83.44 90 GLN A O 1
ATOM 723 N N . ARG A 1 91 ? -0.558 8.972 6.591 1.00 76.81 91 ARG A N 1
ATOM 724 C CA . ARG A 1 91 ? -0.730 9.042 8.055 1.00 76.81 91 ARG A CA 1
ATOM 725 C C . ARG A 1 91 ? -1.234 10.401 8.551 1.00 76.81 91 ARG A C 1
ATOM 727 O O . ARG A 1 91 ? -1.792 10.471 9.640 1.00 76.81 91 ARG A O 1
ATOM 734 N N . LYS A 1 92 ? -1.019 11.476 7.785 1.00 71.44 92 LYS A N 1
ATOM 735 C CA . LYS A 1 92 ? -1.445 12.840 8.138 1.00 71.44 92 LYS A CA 1
ATOM 736 C C . LYS A 1 92 ? -2.872 13.163 7.683 1.00 71.44 92 LYS A C 1
ATOM 738 O O . LYS A 1 92 ? -3.423 14.165 8.130 1.00 71.44 92 LYS A O 1
ATOM 743 N N . ILE A 1 93 ? -3.462 12.339 6.818 1.00 64.69 93 ILE A N 1
ATOM 744 C CA . ILE A 1 93 ? -4.838 12.494 6.342 1.00 64.69 93 ILE A CA 1
ATOM 745 C C . ILE A 1 93 ? -5.748 11.821 7.384 1.00 64.69 93 ILE A C 1
ATOM 747 O O . ILE A 1 93 ? -5.681 10.606 7.568 1.00 64.69 93 ILE A O 1
ATOM 751 N N . LYS A 1 94 ? -6.499 12.630 8.144 1.00 54.22 94 LYS A N 1
ATOM 752 C CA . LYS A 1 94 ? -7.355 12.175 9.258 1.00 54.22 94 LYS A CA 1
ATOM 753 C C . LYS A 1 94 ? -8.643 11.511 8.790 1.00 54.22 94 LYS A C 1
ATOM 755 O O . LYS A 1 94 ? -9.254 12.047 7.846 1.00 54.22 94 LYS A O 1
#

Secondary structure (DSSP, 8-state):
-HHHHHHHHHHHHHHHHHH-GGGS---TT--TTTHHHHHHHHHHHHHHHHHHHHHHHHHHHHHHHHHHTT-S--SGGGHHHHHHHHHHHHTT--

Sequence (94 aa):
MILPGIGAFTLLLMQTLEKFPEVHNYPQRLNESNAKQFYLNSRKMINQLKNVCLVVFALIQFETISIALGWKSGIGKLFLPIIIIGIIRQRKIK

Organism: NCBI:txid580165